Protein AF-A0A914JQF1-F1 (afdb_monomer_lite)

Foldseek 3Di:
DLLVLLLVLLQVVVCVVVVNDPDRLDDPVLVVCVVPPQQVQLVVVLVVADLDDPVVCVVCVVVVVVVVVCPCVDPVVVVVSNVVSNVLSCCLNVVLCVLDVDDSLSSSVSSSVSSSVVSLVVSVVVGNDDDPSNVVSSVSSVVVVVVCLVPCCVRHPVVCCPDPSSVVD

Radius of gyration: 18.9 Å; chains: 1; bounding box: 38×34×55 Å

Secondary structure (DSSP, 8-state):
-HHHHHHHHHHHHHHHHTTT----SS-HHHHHHIIIIITHHHHHHHHH--SS-HHHHHH-HHHHHHHTTT-TT-HHHHHHHHHHHHHHHHHHHHHHHHH-SS-HHHHHHHHHHHHHHHHHHHHHHH-SS--HHHHHHHHHHHHHHHHHHHH-TTTS-HHHHTSHHHHH-

Sequence (169 aa):
MHRGLIISIMQAIFSCVFYFASVSLYQGILMVAYSTAYTMLPVFSLVVDRDVTAENALTYPELYKELGKGRSLSFKTFCIWVLISIYQGSVIMYGALVAFDNDFIHIVSISFSALIVTELIMVAMTVHTWHWAMLVAQGLSLGLYAASLLILDKFFDRQFVLSWTFITK

pLDDT: mean 82.82, std 9.63, range [49.28, 93.94]

Structure (mmCIF, N/CA/C/O backbone):
data_AF-A0A914JQF1-F1
#
_entry.id   AF-A0A914JQF1-F1
#
loop_
_atom_site.group_PDB
_atom_site.id
_atom_site.type_symbol
_atom_site.label_atom_id
_atom_site.label_alt_id
_atom_site.label_comp_id
_atom_site.label_asym_id
_atom_site.label_entity_id
_atom_site.label_seq_id
_atom_site.pdbx_PDB_ins_code
_atom_site.Cartn_x
_atom_site.Cartn_y
_atom_site.Cartn_z
_atom_site.occupancy
_atom_site.B_iso_or_equiv
_atom_site.auth_seq_id
_atom_site.auth_comp_id
_atom_site.auth_asym_id
_atom_site.auth_atom_id
_atom_site.pdbx_PDB_model_num
ATOM 1 N N . MET A 1 1 ? 4.877 5.085 -3.471 1.00 71.00 1 MET A N 1
ATOM 2 C CA . MET A 1 1 ? 4.196 6.325 -3.032 1.00 71.00 1 MET A CA 1
ATOM 3 C C . MET A 1 1 ? 2.825 6.029 -2.434 1.00 71.00 1 MET A C 1
ATOM 5 O O . MET A 1 1 ? 2.616 6.331 -1.270 1.00 71.00 1 MET A O 1
ATOM 9 N N . HIS A 1 2 ? 1.943 5.375 -3.192 1.00 81.44 2 HIS A N 1
ATOM 10 C CA . HIS A 1 2 ? 0.588 4.974 -2.794 1.00 81.44 2 HIS A CA 1
ATOM 11 C C . HIS A 1 2 ? 0.452 4.394 -1.366 1.00 81.44 2 HIS A C 1
ATOM 13 O O . HIS A 1 2 ? -0.298 4.909 -0.550 1.00 81.44 2 HIS A O 1
ATOM 19 N N . ARG A 1 3 ? 1.265 3.398 -1.015 1.00 84.12 3 ARG A N 1
ATOM 20 C CA . ARG A 1 3 ? 1.176 2.654 0.263 1.00 84.12 3 ARG A CA 1
ATOM 21 C C . ARG A 1 3 ? 1.280 3.494 1.530 1.00 84.12 3 ARG A C 1
ATOM 23 O O . ARG A 1 3 ? 0.665 3.160 2.534 1.00 84.12 3 ARG A O 1
ATOM 30 N N . GLY A 1 4 ? 2.105 4.542 1.500 1.00 85.06 4 GLY A N 1
ATOM 31 C CA . GLY A 1 4 ? 2.227 5.471 2.625 1.00 85.06 4 GLY A CA 1
ATOM 32 C C . GLY A 1 4 ? 1.042 6.433 2.688 1.00 85.06 4 GLY A C 1
ATOM 33 O O . GLY A 1 4 ? 0.554 6.736 3.771 1.00 85.06 4 GLY A O 1
ATOM 34 N N . LEU A 1 5 ? 0.538 6.856 1.521 1.00 89.00 5 LEU A N 1
ATOM 35 C CA . LEU A 1 5 ? -0.608 7.758 1.420 1.00 89.00 5 LEU A CA 1
ATOM 36 C C . LEU A 1 5 ? -1.886 7.132 1.979 1.00 89.00 5 LEU A C 1
ATOM 38 O O . LEU A 1 5 ? -2.608 7.825 2.690 1.00 89.00 5 LEU A O 1
ATOM 42 N N . ILE A 1 6 ? -2.149 5.846 1.715 1.00 91.19 6 ILE A N 1
ATOM 43 C CA . ILE A 1 6 ? -3.352 5.171 2.232 1.00 91.19 6 ILE A CA 1
ATOM 44 C C . ILE A 1 6 ? -3.417 5.272 3.760 1.00 91.19 6 ILE A C 1
ATOM 46 O O . ILE A 1 6 ? -4.438 5.697 4.292 1.00 91.19 6 ILE A O 1
ATOM 50 N N . ILE A 1 7 ? -2.322 4.962 4.467 1.00 90.69 7 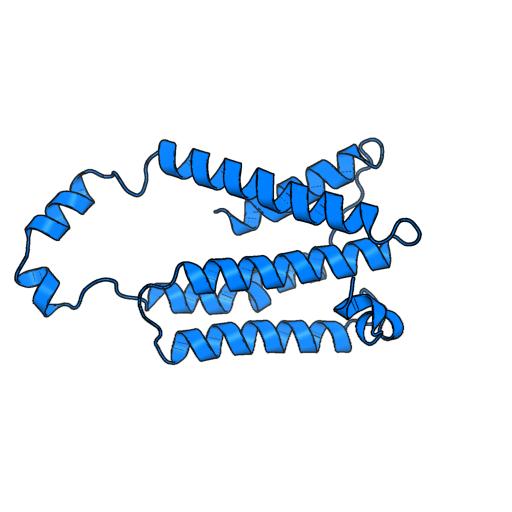ILE A N 1
ATOM 51 C CA . ILE A 1 7 ? -2.274 5.042 5.937 1.00 90.69 7 ILE A CA 1
ATOM 52 C C . ILE A 1 7 ? -2.558 6.464 6.416 1.00 90.69 7 ILE A C 1
ATOM 54 O O . ILE A 1 7 ? -3.335 6.656 7.349 1.00 90.69 7 ILE A O 1
ATOM 58 N N . SER A 1 8 ? -1.962 7.470 5.772 1.00 90.75 8 SER A N 1
ATOM 59 C CA . SER A 1 8 ? -2.201 8.871 6.129 1.00 90.75 8 SER A CA 1
ATOM 60 C C . SER A 1 8 ? -3.659 9.285 5.921 1.00 90.75 8 SER A C 1
ATOM 62 O O . SER A 1 8 ? -4.204 10.013 6.744 1.00 90.75 8 SER A O 1
ATOM 64 N N . ILE A 1 9 ? -4.306 8.807 4.858 1.00 92.75 9 ILE A N 1
ATOM 65 C CA . ILE A 1 9 ? -5.721 9.085 4.584 1.00 92.75 9 ILE A CA 1
ATOM 66 C C . ILE A 1 9 ? -6.620 8.388 5.604 1.00 92.75 9 ILE A C 1
ATOM 68 O O . ILE A 1 9 ? -7.520 9.025 6.145 1.00 92.75 9 ILE A O 1
ATOM 72 N N . MET A 1 10 ? -6.356 7.118 5.918 1.00 91.62 10 MET A N 1
ATOM 73 C CA . MET A 1 10 ? -7.092 6.392 6.958 1.00 91.62 10 MET A CA 1
ATOM 74 C C . MET A 1 10 ? -6.980 7.102 8.309 1.00 91.62 10 MET A C 1
ATOM 76 O O . MET A 1 10 ? -7.988 7.320 8.976 1.00 91.62 10 MET A O 1
ATO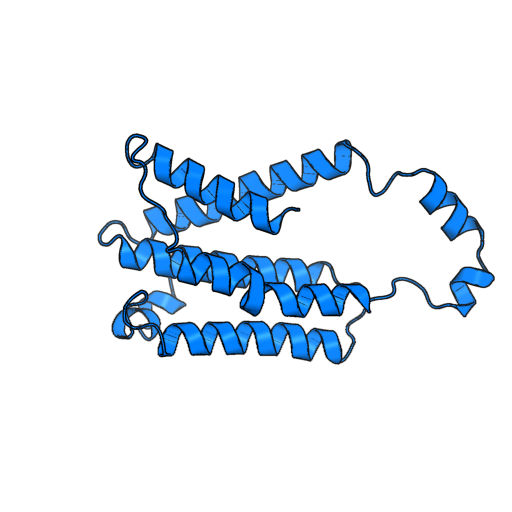M 80 N N . GLN A 1 11 ? -5.770 7.539 8.673 1.00 91.00 11 GLN A N 1
ATOM 81 C CA . GLN A 1 11 ? -5.528 8.320 9.884 1.00 91.00 11 GLN A CA 1
ATOM 82 C C . GLN A 1 11 ? -6.271 9.661 9.863 1.00 91.00 11 GLN A C 1
ATOM 84 O O . GLN A 1 11 ? -6.854 10.042 10.872 1.00 91.00 11 GLN A O 1
ATOM 89 N N . ALA A 1 12 ? -6.270 10.377 8.736 1.00 91.38 12 ALA A N 1
ATOM 90 C CA . ALA A 1 12 ? -6.971 11.652 8.616 1.00 91.38 12 ALA A CA 1
ATOM 91 C C . ALA A 1 12 ? -8.488 11.483 8.795 1.00 91.38 12 ALA A C 1
ATOM 93 O O . ALA A 1 12 ? -9.104 12.237 9.544 1.00 91.38 12 ALA A O 1
ATOM 94 N N . ILE A 1 13 ? -9.081 10.467 8.162 1.00 90.19 13 ILE A N 1
ATOM 95 C CA . ILE A 1 13 ? -10.512 10.160 8.286 1.00 90.19 13 ILE A CA 1
ATOM 96 C C . ILE A 1 13 ? -10.848 9.755 9.719 1.00 90.19 13 ILE A C 1
ATOM 98 O O . ILE A 1 13 ? -11.817 10.259 10.281 1.00 90.19 13 ILE A O 1
ATOM 102 N N . PHE A 1 14 ? -10.026 8.900 10.328 1.00 88.19 14 PHE A N 1
ATOM 103 C CA . PHE A 1 14 ? -10.171 8.529 11.729 1.00 88.19 14 PHE A CA 1
ATOM 104 C C . PHE A 1 14 ? -10.142 9.763 12.640 1.00 88.19 14 PHE A C 1
ATOM 106 O O . PHE A 1 14 ? -11.070 9.978 13.413 1.00 88.19 14 PHE A O 1
ATOM 113 N N . SER A 1 15 ? -9.147 10.640 12.495 1.00 89.06 15 SER A N 1
ATOM 114 C CA . SER A 1 15 ? -9.087 11.881 13.269 1.00 89.06 15 SER A CA 1
ATOM 115 C C . SER A 1 15 ? -10.325 12.761 13.052 1.00 89.06 15 SER A C 1
ATOM 117 O O . SER A 1 15 ? -10.846 13.292 14.025 1.00 89.06 15 SER A O 1
ATOM 119 N N . CYS A 1 16 ? -10.859 12.872 11.832 1.00 88.81 16 CYS A N 1
ATOM 120 C CA . CYS A 1 16 ? -12.097 13.618 11.575 1.00 88.81 16 CYS A CA 1
ATOM 121 C C . CYS A 1 16 ? -13.319 13.030 12.304 1.00 88.81 16 CYS A C 1
ATOM 123 O O . CYS A 1 16 ? -14.128 13.787 12.837 1.00 88.81 16 CYS A O 1
ATOM 125 N N . VAL A 1 17 ? -13.454 11.700 12.347 1.00 86.62 17 VAL A N 1
ATOM 126 C CA . VAL A 1 17 ? -14.571 11.013 13.024 1.00 86.62 17 VAL A CA 1
ATOM 127 C C . VAL A 1 17 ? -14.499 11.193 14.542 1.00 86.62 17 VAL A C 1
ATOM 129 O O . VAL A 1 17 ? -15.520 11.401 15.190 1.00 86.62 17 VAL A O 1
ATOM 132 N N . PHE A 1 18 ? -13.294 11.198 15.110 1.00 84.94 18 PHE A N 1
ATOM 133 C CA . PHE A 1 18 ? -13.064 11.372 16.546 1.00 84.94 18 PHE A CA 1
ATOM 134 C C . PHE A 1 18 ? -12.876 12.844 16.948 1.00 84.94 18 PHE A C 1
ATOM 136 O O . PHE A 1 18 ? -12.046 13.155 17.799 1.00 84.94 18 PHE A O 1
ATOM 143 N N . TYR A 1 19 ? -13.629 13.768 16.341 1.00 85.88 19 TYR A N 1
ATOM 144 C CA . TYR A 1 19 ? -13.607 15.203 16.672 1.00 85.88 19 TYR A CA 1
ATOM 145 C C . TYR A 1 19 ? -12.200 15.834 16.655 1.00 85.88 19 TYR A C 1
ATOM 147 O O . TYR A 1 19 ? -11.867 16.667 17.496 1.00 85.88 19 TYR A O 1
ATOM 155 N N . PHE A 1 20 ? -11.364 15.435 15.693 1.00 87.00 20 PHE A N 1
ATOM 156 C CA . PHE A 1 20 ? -9.963 15.850 15.557 1.00 87.00 20 PHE A CA 1
ATOM 157 C C . PHE A 1 20 ? -9.073 15.489 16.756 1.00 87.00 20 PHE A C 1
ATOM 159 O O . PHE A 1 20 ? -8.042 16.124 16.985 1.00 87.00 20 PHE A O 1
ATOM 166 N N . ALA A 1 21 ? -9.422 14.436 17.500 1.00 84.88 21 ALA A N 1
ATOM 167 C CA . ALA A 1 21 ? -8.548 13.884 18.523 1.00 84.88 21 ALA A CA 1
ATOM 168 C C . ALA A 1 21 ? -7.229 13.377 17.908 1.00 84.88 21 ALA A C 1
ATOM 170 O O . ALA A 1 21 ? -7.202 12.732 16.855 1.00 84.88 21 ALA A O 1
ATOM 171 N N . SER A 1 22 ? -6.119 13.624 18.606 1.00 81.19 22 SER A N 1
ATOM 172 C CA . SER A 1 22 ? -4.760 13.233 18.202 1.00 81.19 22 SER A CA 1
ATOM 173 C C . SER A 1 22 ? -4.436 11.758 18.484 1.00 81.19 22 SER A C 1
ATOM 175 O O . SER A 1 22 ? -3.286 11.398 18.743 1.00 81.19 22 SER A O 1
ATOM 177 N N . VAL A 1 23 ? -5.447 10.888 18.441 1.00 84.50 23 VAL A N 1
ATOM 178 C CA . VAL A 1 23 ? -5.279 9.448 18.658 1.00 84.50 23 VAL A CA 1
ATOM 179 C C . VAL A 1 23 ? -4.759 8.805 17.375 1.00 84.50 23 VAL A C 1
ATOM 181 O O . VAL A 1 23 ? -5.295 9.022 16.287 1.00 84.50 23 VAL A O 1
ATOM 184 N N . SER A 1 24 ? -3.701 8.006 17.496 1.00 85.50 24 SER A N 1
ATOM 185 C CA . SER A 1 24 ? -3.188 7.208 16.385 1.00 85.50 24 SER A CA 1
ATOM 186 C C . SER A 1 24 ? -4.080 5.989 16.155 1.00 85.50 24 SER A C 1
ATOM 188 O O . SER A 1 24 ? -4.389 5.251 17.089 1.00 85.50 24 SER A O 1
ATOM 190 N N . LEU A 1 25 ? -4.484 5.777 14.902 1.00 84.81 25 LEU A N 1
ATOM 191 C CA . LEU A 1 25 ? -5.239 4.600 14.480 1.00 84.81 25 LEU A CA 1
ATOM 192 C C . LEU A 1 25 ? -4.382 3.342 14.658 1.00 84.81 25 LEU A C 1
ATOM 194 O O . LEU A 1 25 ? -4.808 2.368 15.267 1.00 84.81 25 LEU A O 1
ATOM 198 N N . TYR A 1 26 ? -3.141 3.384 14.167 1.00 85.62 26 TYR A N 1
ATOM 199 C CA . TYR A 1 26 ? -2.194 2.281 14.285 1.00 85.62 26 TYR A CA 1
ATOM 200 C C . TYR A 1 26 ? -1.100 2.604 15.294 1.00 85.62 26 TYR A C 1
ATOM 202 O O . TYR A 1 26 ? -0.491 3.672 15.268 1.00 85.62 26 TYR A O 1
ATOM 210 N N . GLN A 1 27 ? -0.809 1.637 16.160 1.00 85.06 27 GLN A N 1
ATOM 211 C CA . GLN A 1 27 ? 0.283 1.731 17.122 1.00 85.06 27 GLN A CA 1
ATOM 212 C C . GLN A 1 27 ? 1.641 1.729 16.409 1.00 85.06 27 GLN A C 1
ATOM 214 O O . GLN A 1 27 ? 1.807 1.111 15.355 1.00 85.06 27 GLN A O 1
ATOM 219 N N . GLY A 1 28 ? 2.642 2.385 17.005 1.00 83.12 28 GLY A N 1
ATOM 220 C CA . GLY A 1 28 ? 3.962 2.565 16.386 1.00 83.12 28 GLY A CA 1
ATOM 221 C C . GLY A 1 28 ? 4.616 1.255 15.937 1.00 83.12 28 GLY A C 1
ATOM 222 O O . GLY A 1 28 ? 5.197 1.194 14.858 1.00 83.12 28 GLY A O 1
ATOM 223 N N . ILE A 1 29 ? 4.450 0.178 16.709 1.00 84.56 29 ILE A N 1
ATOM 224 C CA . ILE A 1 29 ? 5.015 -1.129 16.359 1.00 84.56 29 ILE A CA 1
ATOM 225 C C . ILE A 1 29 ? 4.330 -1.772 15.142 1.00 84.56 29 ILE A C 1
ATOM 227 O O . ILE A 1 29 ? 5.016 -2.369 14.316 1.00 84.56 29 ILE A O 1
ATOM 231 N N . LEU A 1 30 ? 3.014 -1.578 14.972 1.00 84.62 30 LEU A N 1
ATOM 232 C CA . LEU A 1 30 ? 2.273 -2.027 13.787 1.00 84.62 30 LEU A CA 1
ATOM 233 C C . LEU A 1 30 ? 2.702 -1.236 12.546 1.00 84.62 30 LEU A C 1
ATOM 235 O O . LEU A 1 30 ? 2.902 -1.825 11.488 1.00 84.62 30 LEU A O 1
ATOM 239 N N . MET A 1 31 ? 2.903 0.081 12.674 1.00 86.38 31 MET A N 1
ATOM 240 C CA . MET A 1 31 ? 3.388 0.914 11.564 1.00 86.38 31 MET A CA 1
ATOM 241 C C . MET A 1 31 ? 4.804 0.530 11.124 1.00 86.38 31 MET A C 1
ATOM 243 O O . MET A 1 31 ? 5.084 0.466 9.925 1.00 86.38 31 MET A O 1
ATOM 247 N N . VAL A 1 32 ? 5.692 0.238 12.080 1.00 87.00 32 VAL A N 1
ATOM 248 C CA . VAL A 1 32 ? 7.040 -0.252 11.770 1.00 87.00 32 VAL A CA 1
ATOM 249 C C . VAL A 1 32 ? 6.951 -1.597 11.053 1.00 87.00 32 VAL A C 1
ATOM 251 O O . VAL A 1 32 ? 7.507 -1.725 9.967 1.00 87.00 32 VAL A O 1
ATOM 254 N N . ALA A 1 33 ? 6.205 -2.562 11.597 1.00 86.38 33 ALA A N 1
ATOM 255 C CA . ALA A 1 33 ? 6.064 -3.891 11.005 1.00 86.38 33 ALA A CA 1
ATOM 256 C C . ALA A 1 33 ? 5.420 -3.863 9.603 1.00 86.38 33 ALA A C 1
ATOM 258 O O . ALA A 1 33 ? 5.858 -4.586 8.707 1.00 86.38 33 ALA A O 1
ATOM 259 N N . TYR A 1 34 ? 4.444 -2.977 9.379 1.00 87.00 34 TYR A N 1
ATOM 260 C CA . TYR A 1 34 ? 3.849 -2.725 8.064 1.00 87.00 34 TYR A CA 1
ATOM 261 C C . TYR A 1 34 ? 4.902 -2.334 7.024 1.00 87.00 34 TYR A C 1
ATOM 263 O O . TYR A 1 34 ? 4.972 -2.929 5.944 1.00 87.00 34 TYR A O 1
ATOM 271 N N . SER A 1 35 ? 5.724 -1.337 7.356 1.00 84.75 35 SER A N 1
ATOM 272 C CA . SER A 1 35 ? 6.705 -0.759 6.438 1.00 84.75 35 SER A CA 1
ATOM 273 C C . SER A 1 35 ? 7.890 -1.690 6.191 1.00 84.75 35 SER A C 1
ATOM 275 O O . SER A 1 35 ? 8.368 -1.780 5.065 1.00 84.75 35 SER A O 1
ATOM 277 N N . THR A 1 36 ? 8.364 -2.393 7.222 1.00 84.69 36 THR A N 1
ATOM 278 C CA . THR A 1 36 ? 9.618 -3.157 7.152 1.00 84.69 36 THR A CA 1
ATOM 279 C C . THR A 1 36 ? 9.423 -4.631 6.828 1.00 84.69 36 THR A C 1
ATOM 281 O O . THR A 1 36 ? 10.234 -5.194 6.100 1.00 84.69 36 THR A O 1
ATOM 284 N N . ALA A 1 37 ? 8.371 -5.266 7.346 1.00 82.31 37 ALA A N 1
ATOM 285 C CA . ALA A 1 37 ? 8.194 -6.711 7.241 1.00 82.31 37 ALA A CA 1
ATOM 286 C C . ALA A 1 37 ? 7.111 -7.081 6.224 1.00 82.31 37 ALA A C 1
ATOM 288 O O . ALA A 1 37 ? 7.375 -7.833 5.288 1.00 82.31 37 ALA A O 1
ATOM 289 N N . TYR A 1 38 ? 5.898 -6.540 6.370 1.00 84.44 38 TYR A N 1
ATOM 290 C CA . TYR A 1 38 ? 4.746 -7.052 5.619 1.00 84.44 38 TYR A CA 1
ATOM 291 C C . TYR A 1 38 ? 4.711 -6.572 4.171 1.00 84.44 38 TYR A C 1
ATOM 293 O O . TYR A 1 38 ? 4.427 -7.359 3.273 1.00 84.44 38 TYR A O 1
ATOM 301 N N . THR A 1 39 ? 5.033 -5.305 3.908 1.00 85.81 39 THR A N 1
ATOM 302 C CA . THR A 1 39 ? 4.897 -4.737 2.553 1.00 85.81 39 THR A CA 1
ATOM 303 C C . THR A 1 39 ? 6.214 -4.582 1.801 1.00 85.81 39 THR A C 1
ATOM 305 O O . THR A 1 39 ? 6.182 -4.276 0.608 1.00 85.81 39 THR A O 1
ATOM 308 N N . MET A 1 40 ? 7.359 -4.814 2.455 1.00 86.56 40 MET A N 1
ATOM 309 C CA . MET A 1 40 ? 8.692 -4.573 1.889 1.00 86.56 40 MET A CA 1
ATOM 310 C C . MET A 1 40 ? 9.187 -5.708 0.981 1.00 86.56 40 MET A C 1
ATOM 312 O O . MET A 1 40 ? 9.759 -5.449 -0.079 1.00 86.56 40 MET A O 1
ATOM 316 N N . LEU A 1 41 ? 8.933 -6.964 1.353 1.00 86.06 41 LEU A N 1
ATOM 317 C CA . LEU A 1 41 ? 9.396 -8.133 0.593 1.00 86.06 41 LEU A CA 1
ATOM 318 C C . LEU A 1 41 ? 8.872 -8.152 -0.852 1.00 86.06 41 LEU A C 1
ATOM 320 O O . LEU A 1 41 ? 9.681 -8.319 -1.768 1.00 86.06 41 LEU A O 1
ATOM 324 N N . PRO A 1 42 ? 7.574 -7.896 -1.114 1.00 83.00 42 PRO A N 1
ATOM 325 C CA . PRO A 1 42 ? 7.059 -7.887 -2.476 1.00 83.00 42 PRO A CA 1
ATOM 326 C C . PRO A 1 42 ? 7.641 -6.730 -3.299 1.00 83.00 42 PRO A C 1
ATOM 328 O O . PRO A 1 42 ? 7.773 -6.853 -4.508 1.00 83.00 42 PRO A O 1
ATOM 331 N N . VAL A 1 43 ? 8.062 -5.621 -2.670 1.00 85.19 43 VAL A N 1
ATOM 332 C CA . VAL A 1 43 ? 8.695 -4.481 -3.380 1.00 85.19 43 VAL A CA 1
ATOM 333 C C . VAL A 1 43 ? 10.051 -4.844 -3.902 1.00 85.19 43 VAL A C 1
ATOM 335 O O . VAL A 1 43 ? 10.378 -4.506 -5.031 1.00 85.19 43 VAL A O 1
ATOM 338 N N . PHE A 1 44 ? 10.849 -5.503 -3.067 1.00 84.56 44 PHE A N 1
ATOM 339 C CA . PHE A 1 44 ? 12.157 -5.951 -3.498 1.00 84.56 44 PHE A CA 1
ATOM 340 C C . PHE A 1 44 ? 12.024 -6.971 -4.622 1.00 84.56 44 PHE A C 1
ATOM 342 O O . PHE A 1 44 ? 12.811 -6.934 -5.562 1.00 84.56 44 PHE A O 1
ATOM 349 N N . SER A 1 45 ? 10.979 -7.800 -4.591 1.00 86.38 45 SER A N 1
ATOM 350 C CA . SER A 1 45 ? 10.681 -8.689 -5.710 1.00 86.38 45 SER A CA 1
ATOM 351 C C . SER A 1 45 ? 10.263 -7.941 -6.982 1.00 86.38 45 SER A C 1
ATOM 353 O O . SER A 1 45 ? 10.664 -8.353 -8.065 1.00 86.38 45 SER A O 1
ATOM 355 N N . LEU A 1 46 ? 9.537 -6.818 -6.881 1.00 85.44 46 LEU A N 1
ATOM 356 C CA . LEU A 1 46 ? 9.201 -5.977 -8.043 1.00 85.44 46 LEU A CA 1
ATOM 357 C C . LEU A 1 46 ? 10.442 -5.389 -8.735 1.00 85.44 46 LEU A C 1
ATOM 359 O O . LEU A 1 46 ? 10.403 -5.158 -9.935 1.00 85.44 46 LEU A O 1
ATOM 363 N N . VAL A 1 47 ? 11.555 -5.175 -8.0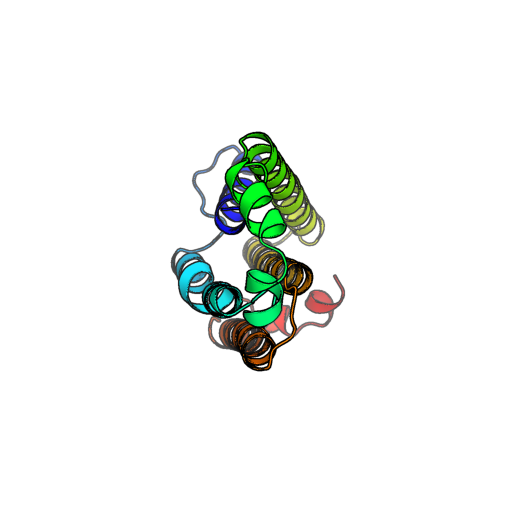23 1.00 84.56 47 VAL A N 1
ATOM 364 C CA . VAL A 1 47 ? 12.818 -4.706 -8.639 1.00 84.56 47 VAL A CA 1
ATOM 365 C C . VAL A 1 47 ? 13.408 -5.749 -9.596 1.00 84.56 47 VAL A C 1
ATOM 367 O O . VAL A 1 47 ? 14.146 -5.405 -10.517 1.00 84.56 47 VAL A O 1
ATOM 370 N N . VAL A 1 48 ? 13.097 -7.027 -9.374 1.00 84.44 48 VAL A N 1
ATOM 371 C CA . VAL A 1 48 ? 13.556 -8.143 -10.210 1.00 84.44 48 VAL A CA 1
ATOM 372 C C . VAL A 1 48 ? 12.603 -8.394 -11.387 1.00 84.44 48 VAL A C 1
ATOM 374 O O . VAL A 1 48 ? 12.981 -9.099 -12.324 1.00 84.44 48 VAL A O 1
ATOM 377 N N . ASP A 1 49 ? 11.403 -7.802 -11.375 1.00 84.19 49 ASP A N 1
ATOM 378 C CA . ASP A 1 49 ? 10.441 -7.922 -12.471 1.00 84.19 49 ASP A CA 1
ATOM 379 C C . ASP A 1 49 ? 10.957 -7.207 -13.729 1.00 84.19 49 ASP A C 1
ATOM 381 O O . ASP A 1 49 ? 11.603 -6.156 -13.667 1.00 84.19 49 ASP A O 1
ATOM 385 N N . ARG A 1 50 ? 10.719 -7.821 -14.889 1.00 82.19 50 ARG A N 1
ATOM 386 C CA . ARG A 1 50 ? 11.179 -7.320 -16.188 1.00 82.19 50 ARG A CA 1
ATOM 387 C C . ARG A 1 50 ? 10.053 -7.433 -17.199 1.00 82.19 50 ARG A C 1
ATOM 389 O O . ARG A 1 50 ? 9.672 -8.538 -17.571 1.00 82.19 50 ARG A O 1
ATOM 396 N N . ASP A 1 51 ? 9.616 -6.289 -17.711 1.00 83.25 51 ASP A N 1
ATOM 397 C CA . ASP A 1 51 ? 8.539 -6.224 -18.704 1.00 83.25 51 ASP A CA 1
ATOM 398 C C . ASP A 1 51 ? 8.958 -6.813 -20.064 1.00 83.25 51 ASP A C 1
ATOM 400 O O . ASP A 1 51 ? 8.140 -7.383 -20.783 1.00 83.25 51 ASP A O 1
ATOM 404 N N . VAL A 1 52 ? 10.242 -6.681 -20.432 1.00 82.50 52 VAL A N 1
ATOM 405 C CA . VAL A 1 52 ? 10.792 -7.108 -21.731 1.00 82.50 52 VAL A CA 1
ATOM 406 C C . VAL A 1 52 ? 12.136 -7.818 -21.535 1.00 82.50 52 VAL A C 1
ATOM 408 O O . VAL A 1 52 ? 12.957 -7.421 -20.705 1.00 82.50 52 VAL A O 1
ATOM 411 N N . THR A 1 53 ? 12.387 -8.875 -22.313 1.00 84.75 53 THR A N 1
ATOM 412 C CA . THR A 1 53 ? 13.679 -9.578 -22.331 1.00 84.75 53 THR A CA 1
ATOM 413 C C . THR A 1 53 ? 14.784 -8.713 -22.944 1.00 84.75 53 THR A C 1
ATOM 415 O O . THR A 1 53 ? 14.537 -7.872 -23.808 1.00 84.75 53 THR A O 1
ATOM 418 N N . ALA A 1 54 ? 16.034 -8.938 -22.524 1.00 84.50 54 ALA A N 1
ATOM 419 C CA . ALA A 1 54 ? 17.179 -8.150 -22.993 1.00 84.50 54 ALA A CA 1
ATOM 420 C C . ALA A 1 54 ? 17.355 -8.194 -24.523 1.00 84.50 54 ALA A C 1
ATOM 422 O O . ALA A 1 54 ? 17.701 -7.186 -25.130 1.00 84.50 54 ALA A O 1
ATOM 423 N N . GLU A 1 55 ? 17.074 -9.341 -25.143 1.00 87.69 55 GLU A N 1
ATOM 424 C CA . GLU A 1 55 ? 17.163 -9.522 -26.594 1.00 87.69 55 GLU A CA 1
ATOM 425 C C . GLU A 1 55 ? 16.131 -8.652 -27.329 1.00 87.69 55 GLU A C 1
ATOM 427 O O . GLU A 1 55 ? 16.505 -7.836 -28.169 1.00 87.69 55 GLU A O 1
ATOM 432 N N . ASN A 1 56 ? 14.862 -8.702 -26.909 1.00 85.38 56 ASN A N 1
ATOM 433 C CA . ASN A 1 56 ? 13.789 -7.887 -27.488 1.00 85.38 56 ASN A CA 1
ATOM 434 C C . ASN A 1 56 ? 14.023 -6.380 -27.291 1.00 85.38 56 ASN A C 1
ATOM 436 O O . ASN A 1 56 ? 13.712 -5.586 -28.179 1.00 85.38 56 ASN A O 1
ATOM 440 N N . ALA A 1 57 ? 14.600 -5.976 -26.155 1.00 85.88 57 ALA A N 1
ATOM 441 C CA . ALA A 1 57 ? 14.939 -4.578 -25.897 1.00 85.88 57 ALA A CA 1
ATOM 442 C C . ALA A 1 57 ? 16.007 -4.035 -26.868 1.00 85.88 57 ALA A C 1
ATOM 444 O O . ALA A 1 57 ? 15.972 -2.856 -27.216 1.00 85.88 57 ALA A O 1
ATOM 445 N N . LEU A 1 58 ? 16.935 -4.885 -27.328 1.00 87.81 58 LEU A N 1
ATOM 446 C CA . LEU A 1 58 ? 17.948 -4.524 -28.327 1.00 87.81 58 LEU A CA 1
ATOM 447 C C . LEU A 1 58 ? 17.392 -4.556 -29.755 1.00 87.81 58 LEU A C 1
ATOM 449 O O . LEU A 1 58 ? 17.785 -3.731 -30.579 1.00 87.81 58 LEU A O 1
ATOM 453 N N . THR A 1 59 ? 16.468 -5.475 -30.049 1.00 91.31 59 THR A N 1
ATOM 454 C CA . THR A 1 59 ? 15.815 -5.574 -31.363 1.00 91.31 59 THR A CA 1
ATOM 455 C C . THR A 1 59 ? 14.905 -4.375 -31.652 1.00 91.31 59 THR A C 1
ATOM 457 O O . THR A 1 59 ? 14.855 -3.916 -32.792 1.00 91.31 59 THR A O 1
ATOM 460 N N . TYR A 1 60 ? 14.226 -3.832 -30.633 1.00 87.81 60 TYR A N 1
ATOM 461 C CA . TYR A 1 60 ? 13.244 -2.750 -30.783 1.00 87.81 60 TYR A CA 1
ATOM 462 C C . TYR A 1 60 ? 13.653 -1.472 -30.021 1.00 87.81 60 TYR A C 1
ATOM 464 O O . TYR A 1 60 ? 13.105 -1.168 -28.957 1.00 87.81 60 TYR A O 1
ATOM 472 N N . PRO A 1 61 ? 14.569 -0.645 -30.573 1.00 84.38 61 PRO A N 1
ATOM 473 C CA . PRO A 1 61 ? 15.048 0.580 -29.915 1.00 84.38 61 PRO A CA 1
ATOM 474 C C . PRO A 1 61 ? 13.971 1.671 -29.765 1.00 84.38 61 PRO A C 1
ATOM 476 O O . PRO A 1 61 ? 14.165 2.668 -29.067 1.00 84.38 61 PRO A O 1
ATOM 479 N N . GLU A 1 62 ? 12.823 1.514 -30.421 1.00 85.81 62 GLU A N 1
ATOM 480 C CA . GLU A 1 62 ? 11.662 2.392 -30.275 1.00 85.81 62 GLU A CA 1
ATOM 481 C C . GLU A 1 62 ? 11.040 2.346 -28.874 1.00 85.81 62 GLU A C 1
ATOM 483 O O . GLU A 1 62 ? 10.655 3.402 -28.368 1.00 85.81 62 GLU A O 1
ATOM 488 N N . LEU A 1 63 ? 11.063 1.186 -28.202 1.00 83.50 63 LEU A N 1
ATOM 489 C CA . LEU A 1 63 ? 10.618 1.026 -26.810 1.00 83.50 63 LEU A CA 1
ATOM 490 C C . LEU A 1 63 ? 11.363 2.000 -25.882 1.00 83.50 63 LEU A C 1
ATOM 492 O O . LEU A 1 63 ? 10.767 2.663 -25.033 1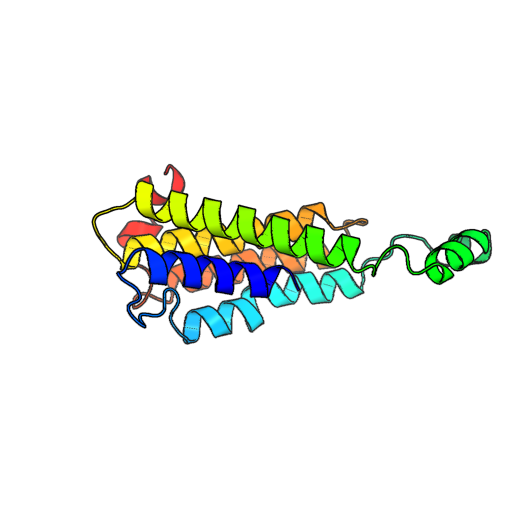.00 83.50 63 LEU A O 1
ATOM 496 N N . TYR A 1 64 ? 12.670 2.167 -26.103 1.00 82.00 64 TYR A N 1
ATOM 497 C CA . TYR A 1 64 ? 13.494 3.099 -25.332 1.00 82.00 64 TYR A CA 1
ATOM 498 C C . TYR A 1 64 ? 13.154 4.571 -25.619 1.00 82.00 64 TYR A C 1
ATOM 500 O O . TYR A 1 64 ? 13.131 5.406 -24.711 1.00 82.00 64 TYR A O 1
ATOM 508 N N . LYS A 1 65 ? 12.832 4.916 -26.874 1.00 82.25 65 LYS A N 1
ATOM 509 C CA . LYS A 1 65 ? 12.407 6.282 -27.231 1.00 82.25 65 LYS A CA 1
ATOM 510 C C . LYS A 1 65 ? 11.096 6.675 -26.551 1.00 82.25 65 LYS A C 1
ATOM 512 O O . LYS A 1 65 ? 10.876 7.860 -26.307 1.00 82.25 65 LYS A O 1
ATOM 517 N N . GLU A 1 66 ? 10.226 5.717 -26.244 1.00 80.38 66 GLU A N 1
ATOM 518 C CA . GLU A 1 66 ? 8.990 5.985 -25.505 1.00 80.38 66 GLU A CA 1
ATOM 519 C C . GLU A 1 66 ? 9.243 6.319 -24.032 1.00 80.38 66 GLU A C 1
ATOM 521 O O . GLU A 1 66 ? 8.636 7.260 -23.514 1.00 80.38 66 GLU A O 1
ATOM 526 N N . LEU A 1 67 ? 10.194 5.632 -23.390 1.00 78.69 67 LEU A N 1
ATOM 527 C CA . LEU A 1 67 ? 10.646 5.938 -22.026 1.00 78.69 67 LEU A CA 1
ATOM 528 C C . LEU A 1 67 ? 11.191 7.372 -21.915 1.00 78.69 67 LEU A C 1
ATOM 530 O O . LEU A 1 67 ? 10.852 8.091 -20.973 1.00 78.69 67 LEU A O 1
ATOM 534 N N . GLY A 1 68 ? 11.942 7.831 -22.922 1.00 75.38 68 GLY A N 1
ATOM 535 C CA . GLY A 1 68 ? 12.477 9.198 -22.986 1.00 75.38 68 GLY A CA 1
ATOM 536 C C . GLY A 1 68 ? 11.416 10.309 -23.027 1.00 75.38 68 GLY A C 1
ATOM 537 O O . GLY A 1 68 ? 11.717 11.454 -22.703 1.00 75.38 68 GLY A O 1
ATOM 538 N N . LYS A 1 69 ? 10.156 9.992 -23.364 1.00 78.25 69 LYS A N 1
ATOM 539 C CA . LYS A 1 69 ? 9.043 10.962 -23.370 1.00 78.25 69 LYS A CA 1
ATOM 540 C C . LYS A 1 69 ? 8.488 11.250 -21.967 1.00 78.25 69 LYS A C 1
ATOM 542 O O . LYS A 1 69 ? 7.588 12.076 -21.842 1.00 78.25 69 LYS A O 1
ATOM 547 N N . GLY A 1 70 ? 8.953 10.551 -20.925 1.00 71.81 70 GLY A N 1
ATOM 548 C CA . GLY A 1 70 ? 8.583 10.821 -19.528 1.00 71.81 70 GLY A CA 1
ATOM 549 C C . GLY A 1 70 ? 7.097 10.619 -19.202 1.00 71.81 70 GLY A C 1
ATOM 550 O O . GLY A 1 70 ? 6.599 11.139 -18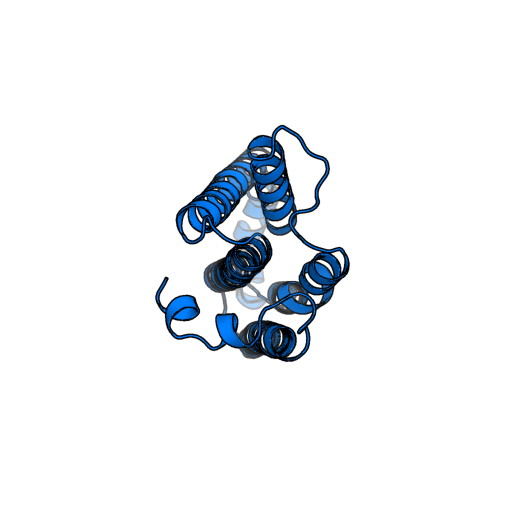.207 1.00 71.81 70 GLY A O 1
ATOM 551 N N . ARG A 1 71 ? 6.357 9.873 -20.035 1.00 70.50 71 ARG A N 1
ATOM 552 C CA . ARG A 1 71 ? 4.896 9.723 -19.903 1.00 70.50 71 ARG A CA 1
ATOM 553 C C . ARG A 1 71 ? 4.476 8.894 -18.687 1.00 70.50 71 ARG A C 1
ATOM 555 O O . ARG A 1 71 ? 3.381 9.107 -18.179 1.00 70.50 71 ARG A O 1
ATOM 562 N N . SER A 1 72 ? 5.333 7.982 -18.222 1.00 67.88 72 SER A N 1
ATOM 563 C CA . SER A 1 72 ? 5.036 7.098 -17.085 1.00 67.88 72 SER A CA 1
ATOM 564 C C . SER A 1 72 ? 5.068 7.850 -15.742 1.00 67.88 72 SER A C 1
ATOM 566 O O . SER A 1 72 ? 4.136 7.756 -14.944 1.00 67.88 72 SER A O 1
ATOM 568 N N . LEU A 1 73 ? 6.073 8.711 -15.538 1.00 77.00 73 LEU A N 1
ATOM 569 C CA . LEU A 1 73 ? 6.291 9.506 -14.319 1.00 77.00 73 LEU A CA 1
ATOM 570 C C . LEU A 1 73 ? 5.836 10.964 -14.501 1.00 77.00 73 LEU A C 1
ATOM 572 O O . LEU A 1 73 ? 6.594 11.914 -14.328 1.00 77.00 73 LEU A O 1
ATOM 576 N N . SER A 1 74 ? 4.570 11.139 -14.875 1.00 85.38 74 SER A N 1
ATOM 577 C CA . SER A 1 74 ? 3.951 12.460 -15.020 1.00 85.38 74 SER A CA 1
ATOM 578 C C . SER A 1 74 ? 3.182 12.872 -13.760 1.00 85.38 74 SER A C 1
ATOM 580 O O . SER A 1 74 ? 2.690 12.029 -13.007 1.00 85.38 74 SER A O 1
ATOM 582 N N . PHE A 1 75 ? 2.974 14.182 -13.582 1.00 85.38 75 PHE A N 1
ATOM 583 C CA . PHE A 1 75 ? 2.073 14.727 -12.561 1.00 85.38 75 PHE A CA 1
ATOM 584 C C . PHE A 1 75 ? 0.650 14.151 -12.671 1.00 85.38 75 PHE A C 1
ATOM 586 O O . PHE A 1 75 ? -0.010 13.927 -11.661 1.00 85.38 75 PHE A O 1
ATOM 593 N N . LYS A 1 76 ? 0.199 13.815 -13.890 1.00 86.06 76 LYS A N 1
ATOM 594 C CA . LYS A 1 76 ? -1.087 13.129 -14.097 1.00 86.06 76 LYS A CA 1
ATOM 595 C C . LYS A 1 76 ? -1.130 11.778 -13.382 1.00 86.06 76 LYS A C 1
ATOM 597 O O . LYS A 1 76 ? -2.065 11.518 -12.631 1.00 86.06 76 LYS A O 1
ATOM 602 N N . THR A 1 77 ? -0.107 10.949 -13.581 1.00 87.12 77 THR A N 1
ATOM 603 C CA . THR A 1 77 ? 0.010 9.634 -12.938 1.00 87.12 77 THR A CA 1
ATOM 604 C C . THR A 1 77 ? 0.088 9.785 -11.421 1.00 87.12 77 THR A C 1
ATOM 606 O O . THR A 1 77 ? -0.606 9.076 -10.701 1.00 87.12 77 THR A O 1
ATOM 609 N N . PHE A 1 78 ? 0.855 10.763 -10.927 1.00 87.56 78 PHE A N 1
ATOM 610 C CA . PHE A 1 78 ? 0.913 11.098 -9.501 1.00 87.56 78 PHE A CA 1
ATOM 611 C C . PHE A 1 78 ? -0.478 11.409 -8.922 1.00 87.56 78 PHE A C 1
ATOM 613 O O . PHE A 1 78 ? -0.871 10.795 -7.932 1.00 87.56 78 PHE A O 1
ATOM 620 N N . CYS A 1 79 ? -1.247 12.304 -9.552 1.00 91.06 79 CYS A N 1
ATOM 621 C CA . CYS A 1 79 ? -2.596 12.649 -9.096 1.00 91.06 79 CYS A CA 1
ATOM 622 C C . CYS A 1 79 ? -3.548 11.449 -9.123 1.00 91.06 79 CYS A C 1
ATOM 624 O O . CYS A 1 79 ? -4.335 11.287 -8.194 1.00 91.06 79 CYS A O 1
ATOM 626 N N . ILE A 1 80 ? -3.457 10.587 -10.141 1.00 90.88 80 ILE A N 1
ATOM 627 C CA . ILE A 1 80 ? -4.241 9.346 -10.203 1.00 90.88 80 ILE A CA 1
ATOM 628 C C . ILE A 1 80 ? -3.920 8.457 -8.995 1.00 90.88 80 ILE A C 1
ATOM 630 O O . ILE A 1 80 ? -4.835 8.025 -8.303 1.00 90.88 80 ILE A O 1
ATOM 634 N N . TRP A 1 81 ? -2.641 8.243 -8.674 1.00 90.62 81 TRP A N 1
ATOM 635 C CA . TRP A 1 81 ? -2.248 7.450 -7.503 1.00 90.62 81 TRP A CA 1
ATOM 636 C C . TRP A 1 81 ? -2.707 8.063 -6.177 1.00 90.62 81 TRP A C 1
ATOM 638 O O . TRP A 1 81 ? -3.093 7.326 -5.269 1.00 90.62 81 TRP A O 1
ATOM 648 N N . VAL A 1 82 ? -2.698 9.393 -6.055 1.00 91.75 82 VAL A N 1
ATOM 649 C CA . VAL A 1 82 ? -3.260 10.086 -4.885 1.00 91.75 82 VAL A CA 1
ATOM 650 C C . VAL A 1 82 ? -4.762 9.820 -4.776 1.00 91.75 82 VAL A C 1
ATOM 652 O O . VAL A 1 82 ? -5.227 9.437 -3.708 1.00 91.75 82 VAL A O 1
ATOM 655 N N . LEU A 1 83 ? -5.515 9.947 -5.871 1.00 93.25 83 LEU A N 1
ATOM 656 C CA . LEU A 1 83 ? -6.957 9.685 -5.885 1.00 93.25 83 LEU A CA 1
ATOM 657 C C . LEU A 1 83 ? -7.291 8.225 -5.553 1.00 93.25 83 LEU A C 1
ATOM 659 O O . LEU A 1 83 ? -8.198 7.983 -4.761 1.00 93.25 83 LEU A O 1
ATOM 663 N N . ILE A 1 84 ? -6.534 7.262 -6.091 1.00 91.75 84 ILE A N 1
ATOM 664 C CA . ILE A 1 84 ? -6.689 5.839 -5.745 1.00 91.75 84 ILE A CA 1
ATOM 665 C C . ILE A 1 84 ? -6.434 5.631 -4.247 1.00 91.75 84 ILE A C 1
ATOM 667 O O . ILE A 1 84 ? -7.222 4.954 -3.591 1.00 91.75 84 ILE A O 1
ATOM 671 N N . SER A 1 85 ? -5.402 6.274 -3.688 1.00 92.50 85 SER A N 1
ATOM 672 C CA . SER A 1 85 ? -5.108 6.194 -2.250 1.00 92.50 85 SER A CA 1
ATOM 673 C C . SER A 1 85 ? -6.262 6.759 -1.413 1.00 92.50 85 SER A C 1
ATOM 675 O O . SER A 1 85 ? -6.632 6.162 -0.404 1.00 92.50 85 SER A O 1
ATOM 677 N N . ILE A 1 86 ? -6.845 7.895 -1.833 1.00 93.94 86 ILE A N 1
ATOM 678 C CA . ILE A 1 86 ? -7.997 8.526 -1.161 1.00 93.94 86 ILE A CA 1
ATOM 679 C C . ILE A 1 86 ? -9.185 7.578 -1.165 1.00 93.94 86 ILE A C 1
ATOM 681 O O . ILE A 1 86 ? -9.789 7.348 -0.119 1.00 93.94 86 ILE A O 1
ATOM 685 N N . TYR A 1 87 ? -9.490 6.998 -2.322 1.00 93.81 87 TYR A N 1
ATOM 686 C CA . TYR A 1 87 ? -10.584 6.053 -2.467 1.00 93.81 87 TYR A CA 1
ATOM 687 C C . TYR A 1 87 ? -10.384 4.818 -1.582 1.00 93.81 87 TYR A C 1
ATOM 689 O O . TYR A 1 87 ? -11.237 4.521 -0.750 1.00 93.81 87 TYR A O 1
ATOM 697 N N . GLN A 1 88 ? -9.240 4.139 -1.696 1.00 92.31 88 GLN A N 1
ATOM 698 C CA . GLN A 1 88 ? -8.968 2.922 -0.928 1.00 92.31 88 GLN A CA 1
ATOM 699 C C . GLN A 1 88 ? -8.951 3.181 0.581 1.00 92.31 88 GLN A C 1
ATOM 701 O O . GLN A 1 88 ? -9.619 2.470 1.327 1.00 92.31 88 GLN A O 1
ATOM 706 N N . GLY A 1 89 ? -8.259 4.232 1.034 1.00 92.25 89 GLY A N 1
ATOM 707 C CA . GLY A 1 89 ? -8.210 4.591 2.452 1.00 92.25 89 GLY A CA 1
ATOM 708 C C . GLY A 1 89 ? -9.588 4.935 3.018 1.00 92.25 89 GLY A C 1
ATOM 709 O O . GLY A 1 89 ? -9.922 4.508 4.121 1.00 92.25 89 GLY A O 1
ATOM 710 N N . SER A 1 90 ? -10.418 5.641 2.244 1.00 92.19 90 SER A N 1
ATOM 711 C CA . SER A 1 90 ? -11.788 5.978 2.651 1.00 92.19 90 SER A CA 1
ATOM 712 C C . SER A 1 90 ? -12.685 4.752 2.745 1.00 92.19 90 SER A C 1
ATOM 714 O O . SER A 1 90 ? -13.398 4.603 3.732 1.00 92.19 90 SER A O 1
ATOM 716 N N . VAL A 1 91 ? -12.633 3.861 1.751 1.00 92.94 91 VAL A N 1
ATOM 717 C CA . VAL A 1 91 ? -13.453 2.642 1.723 1.00 92.94 91 VAL A CA 1
ATOM 718 C C . VAL A 1 91 ? -13.087 1.711 2.876 1.00 92.94 91 VAL A C 1
ATOM 720 O O . VAL A 1 91 ? -13.985 1.240 3.570 1.00 92.94 91 VAL A O 1
ATOM 723 N N . ILE A 1 92 ? -11.792 1.487 3.128 1.00 92.25 92 ILE A N 1
ATOM 724 C CA . ILE A 1 92 ? -11.347 0.623 4.230 1.00 92.25 92 ILE A CA 1
ATOM 725 C C . ILE A 1 92 ? -11.763 1.221 5.577 1.00 92.25 92 ILE A C 1
ATOM 727 O O . ILE A 1 92 ? -12.299 0.508 6.422 1.00 92.25 92 ILE A O 1
ATOM 731 N N . MET A 1 93 ? -11.548 2.525 5.782 1.00 90.81 93 MET A N 1
ATOM 732 C CA . MET A 1 93 ? -11.858 3.169 7.060 1.00 90.81 93 MET A CA 1
ATOM 733 C C . MET A 1 93 ? -13.364 3.223 7.326 1.00 90.81 93 MET A C 1
ATOM 735 O O . MET A 1 93 ? -13.813 2.878 8.416 1.00 90.81 93 MET A O 1
ATOM 739 N N . TYR A 1 94 ? -14.154 3.624 6.330 1.00 89.00 94 TYR A N 1
ATOM 740 C CA . TYR A 1 94 ? -15.607 3.661 6.452 1.00 89.00 94 TYR A CA 1
ATOM 741 C C . TYR A 1 94 ? -16.186 2.257 6.667 1.00 89.00 94 TYR A C 1
ATOM 743 O O . TYR A 1 94 ? -17.011 2.067 7.557 1.00 89.00 94 TYR A O 1
ATOM 751 N N . GLY A 1 95 ? -15.704 1.261 5.914 1.00 87.81 95 GLY A N 1
ATOM 752 C CA . GLY A 1 95 ? -16.098 -0.136 6.091 1.00 87.81 95 GLY A CA 1
ATOM 753 C C . GLY A 1 95 ? -15.774 -0.666 7.489 1.00 87.81 95 GLY A C 1
ATOM 754 O O . GLY A 1 95 ? -16.624 -1.299 8.107 1.00 87.81 95 GLY A O 1
ATOM 755 N N . ALA A 1 96 ? -14.591 -0.349 8.023 1.00 86.44 96 ALA A N 1
ATOM 756 C CA . ALA A 1 96 ? -14.190 -0.770 9.364 1.00 86.44 96 ALA A CA 1
ATOM 757 C C . ALA A 1 96 ? -15.063 -0.153 10.471 1.00 86.44 96 ALA A C 1
ATOM 759 O O . ALA A 1 96 ? -15.404 -0.853 11.421 1.00 86.44 96 ALA A O 1
ATOM 760 N N . LEU A 1 97 ? -15.454 1.121 10.337 1.00 84.50 97 LEU A N 1
ATOM 761 C CA . LEU A 1 97 ? -16.355 1.786 11.288 1.00 84.50 97 LEU A CA 1
ATOM 762 C C . LEU A 1 97 ? -17.759 1.173 11.261 1.00 84.50 97 LEU A C 1
ATOM 764 O O . LEU A 1 97 ? -18.303 0.852 12.307 1.00 84.50 97 LEU A O 1
ATOM 768 N N . VAL A 1 98 ? -18.320 0.952 10.068 1.00 82.81 98 VAL A N 1
ATOM 769 C CA . VAL A 1 98 ? -19.667 0.372 9.917 1.00 82.81 98 VAL A CA 1
ATOM 770 C C . VAL A 1 98 ? -19.721 -1.084 10.389 1.00 82.81 98 VAL A C 1
ATOM 772 O O . VAL A 1 98 ? -20.736 -1.527 10.924 1.00 82.81 98 VAL A O 1
ATOM 775 N N . ALA A 1 99 ? -18.655 -1.855 10.172 1.00 76.44 99 ALA A N 1
ATOM 776 C CA . ALA A 1 99 ? -18.638 -3.270 10.520 1.00 76.44 99 ALA A CA 1
ATOM 777 C C . ALA A 1 99 ? -18.663 -3.508 12.041 1.00 76.44 99 ALA A C 1
ATOM 779 O O . ALA A 1 99 ? -19.288 -4.476 12.487 1.00 76.44 99 ALA A O 1
ATOM 780 N N . PHE A 1 100 ? -18.010 -2.646 12.832 1.00 67.12 100 PHE A N 1
ATOM 781 C CA . PHE A 1 100 ? -17.866 -2.826 14.278 1.00 67.12 100 PHE A CA 1
ATOM 782 C C . PHE A 1 100 ? -17.850 -1.483 15.024 1.00 67.12 100 PHE A C 1
ATOM 784 O O . PHE A 1 100 ? -16.802 -0.876 15.215 1.00 67.12 100 PHE A O 1
ATOM 791 N N . ASP A 1 101 ? -19.020 -1.070 15.516 1.00 63.62 101 ASP A N 1
ATOM 792 C CA . ASP A 1 101 ? -19.208 0.176 16.281 1.00 63.62 101 ASP A CA 1
ATOM 793 C C . ASP A 1 101 ? -18.770 0.086 17.759 1.00 63.62 101 ASP A C 1
ATOM 795 O O . ASP A 1 101 ? -18.642 1.105 18.435 1.00 63.62 101 ASP A O 1
ATOM 799 N N . ASN A 1 102 ? -18.551 -1.121 18.296 1.00 64.19 102 ASN A N 1
ATOM 800 C CA . ASN A 1 102 ? -18.533 -1.310 19.753 1.00 64.19 102 ASN A CA 1
ATOM 801 C C . ASN A 1 102 ? -17.142 -1.305 20.406 1.00 64.19 102 ASN A C 1
ATOM 803 O O . ASN A 1 102 ? -17.068 -1.086 21.610 1.00 64.19 102 ASN A O 1
ATOM 807 N N . ASP A 1 103 ? -16.049 -1.493 19.654 1.00 76.50 103 ASP A N 1
ATOM 808 C CA . ASP A 1 103 ? -14.699 -1.599 20.227 1.00 76.50 103 ASP A CA 1
ATOM 809 C C . ASP A 1 103 ? -13.604 -1.084 19.288 1.00 76.50 103 ASP A C 1
ATOM 811 O O . ASP A 1 103 ? -13.399 -1.575 18.175 1.00 76.50 103 ASP A O 1
ATOM 815 N N . PHE A 1 104 ? -12.799 -0.154 19.800 1.00 77.44 104 PHE A N 1
ATOM 816 C CA . PHE A 1 104 ? -11.689 0.444 19.061 1.00 77.44 104 PHE A CA 1
ATOM 817 C C . PHE A 1 104 ? -10.641 -0.586 18.599 1.00 77.44 104 PHE A C 1
ATOM 819 O O . PHE A 1 104 ? -10.154 -0.511 17.472 1.00 77.44 104 PHE A O 1
ATOM 826 N N . ILE A 1 105 ? -10.323 -1.586 19.428 1.00 78.00 105 ILE A N 1
ATOM 827 C CA . ILE A 1 105 ? -9.329 -2.627 19.101 1.00 78.00 105 ILE A CA 1
ATOM 828 C C . ILE A 1 105 ? -9.787 -3.472 17.898 1.00 78.00 105 ILE A C 1
ATOM 830 O O . ILE A 1 105 ? -8.971 -3.840 17.047 1.00 78.00 105 ILE A O 1
ATOM 834 N N . HIS A 1 106 ? -11.094 -3.723 17.777 1.00 80.19 106 HIS A N 1
ATOM 835 C CA . HIS A 1 106 ? -11.674 -4.459 16.654 1.00 80.19 106 HIS A CA 1
ATOM 836 C C . HIS A 1 106 ? -11.585 -3.655 15.346 1.00 80.19 106 HIS A C 1
ATOM 838 O O . HIS A 1 106 ? -11.169 -4.204 14.322 1.00 80.19 106 HIS A O 1
ATOM 844 N N . ILE A 1 107 ? -11.847 -2.341 15.393 1.00 83.62 107 ILE A N 1
ATOM 845 C CA . ILE A 1 107 ? -11.684 -1.435 14.239 1.00 83.62 107 ILE A CA 1
ATOM 846 C C . ILE A 1 107 ? -10.233 -1.436 13.746 1.00 83.62 107 ILE A C 1
ATOM 848 O O . ILE A 1 107 ? -9.986 -1.593 12.547 1.00 83.62 107 ILE A O 1
ATOM 852 N N . VAL A 1 108 ? -9.259 -1.297 14.652 1.00 85.94 108 VAL A N 1
ATOM 853 C CA . VAL A 1 108 ? -7.827 -1.315 14.299 1.00 85.94 108 VAL A CA 1
ATOM 854 C C . VAL A 1 108 ? -7.445 -2.650 13.666 1.00 85.94 108 VAL A C 1
ATOM 856 O O . VAL A 1 108 ? -6.769 -2.675 12.639 1.00 85.94 108 VAL A O 1
ATOM 859 N N . SER A 1 109 ? -7.916 -3.760 14.236 1.00 83.44 109 SER A N 1
ATOM 860 C CA . SER A 1 109 ? -7.585 -5.102 13.757 1.00 83.44 109 SER A CA 1
ATOM 861 C C . SER A 1 109 ? -8.070 -5.341 12.327 1.00 83.44 109 SER A C 1
ATOM 863 O O . SER A 1 109 ? -7.295 -5.768 11.470 1.00 83.44 109 SER A O 1
ATOM 865 N N . ILE A 1 110 ? -9.331 -5.016 12.037 1.00 85.25 110 ILE A N 1
ATOM 866 C CA . ILE A 1 110 ? -9.938 -5.233 10.716 1.00 85.25 110 ILE A CA 1
ATOM 867 C C . ILE A 1 110 ? -9.370 -4.272 9.683 1.00 85.25 110 ILE A C 1
ATOM 869 O O . ILE A 1 110 ? -8.963 -4.704 8.607 1.00 85.25 110 ILE A O 1
ATOM 873 N N . SER A 1 111 ? -9.297 -2.980 10.012 1.00 89.75 111 SER A N 1
ATOM 874 C CA . SER A 1 111 ? -8.759 -1.972 9.093 1.00 89.75 111 SER A CA 1
ATOM 875 C C . SER A 1 111 ? -7.310 -2.279 8.707 1.00 89.75 111 SER A C 1
ATOM 877 O O . SER A 1 111 ? -6.964 -2.193 7.528 1.00 89.75 111 SER A O 1
ATOM 879 N N . PHE A 1 112 ? -6.487 -2.738 9.658 1.00 88.62 112 PHE A N 1
ATOM 880 C CA . PHE A 1 112 ? -5.111 -3.149 9.388 1.00 88.62 112 PHE A CA 1
ATOM 881 C C . PHE A 1 112 ? -5.036 -4.425 8.536 1.00 88.62 112 PHE A C 1
ATOM 883 O O . PHE A 1 112 ? -4.221 -4.504 7.618 1.00 88.62 112 PHE A O 1
ATOM 890 N N . SER A 1 113 ? -5.913 -5.400 8.788 1.00 88.69 113 SER A N 1
ATOM 891 C CA . SER A 1 113 ? -6.010 -6.631 7.986 1.00 88.69 113 SER A CA 1
ATOM 892 C C . SER A 1 113 ? -6.395 -6.337 6.542 1.00 88.69 113 SER A C 1
ATOM 894 O O . SER A 1 113 ? -5.716 -6.765 5.608 1.00 88.69 113 SER A O 1
ATOM 896 N N . ALA A 1 114 ? -7.451 -5.545 6.357 1.00 90.19 114 ALA A N 1
ATOM 897 C CA . ALA A 1 114 ? -7.924 -5.109 5.054 1.00 90.19 114 ALA A CA 1
ATOM 898 C C . ALA A 1 114 ? -6.848 -4.306 4.312 1.00 90.19 114 ALA A C 1
ATOM 900 O O . ALA A 1 114 ? -6.632 -4.528 3.122 1.00 90.19 114 ALA A O 1
ATOM 901 N N . LEU A 1 115 ? -6.117 -3.430 5.008 1.00 91.94 115 LEU A N 1
ATOM 902 C CA . LEU A 1 115 ? -4.999 -2.679 4.439 1.00 91.94 115 LEU A CA 1
ATOM 903 C C . LEU A 1 115 ? -3.884 -3.603 3.918 1.00 91.94 115 LEU A C 1
ATOM 905 O O . LEU A 1 115 ? -3.459 -3.457 2.776 1.00 91.94 115 LEU A O 1
ATOM 909 N N . ILE A 1 116 ? -3.421 -4.568 4.720 1.00 90.69 116 ILE A N 1
ATOM 910 C CA . ILE A 1 116 ? -2.367 -5.507 4.299 1.00 90.69 116 ILE A CA 1
ATOM 911 C C . ILE A 1 116 ? -2.821 -6.345 3.103 1.00 90.69 116 ILE A C 1
ATOM 913 O O . ILE A 1 116 ? -2.092 -6.464 2.119 1.00 90.69 116 ILE A O 1
ATOM 917 N N . VAL A 1 117 ? -4.029 -6.905 3.165 1.00 90.69 117 VAL A N 1
ATOM 918 C CA . VAL A 1 117 ? -4.568 -7.753 2.096 1.00 90.69 117 VAL A CA 1
ATOM 919 C C . VAL A 1 117 ? -4.745 -6.961 0.800 1.00 90.69 117 VAL A C 1
ATOM 921 O O . VAL A 1 117 ? -4.305 -7.417 -0.254 1.00 90.69 117 VAL A O 1
ATOM 924 N N . THR A 1 118 ? -5.330 -5.762 0.856 1.00 91.25 118 THR A N 1
ATOM 925 C CA . THR A 1 118 ? -5.522 -4.919 -0.338 1.00 91.25 118 THR A CA 1
ATOM 926 C C . THR A 1 118 ? -4.202 -4.477 -0.957 1.00 91.25 118 THR A C 1
ATOM 928 O O . THR A 1 118 ? -4.075 -4.505 -2.180 1.00 91.25 118 THR A O 1
ATOM 931 N N . GLU A 1 119 ? -3.198 -4.143 -0.147 1.00 91.00 119 GLU A N 1
ATOM 932 C CA . GLU A 1 119 ? -1.874 -3.774 -0.645 1.00 91.00 119 GLU A CA 1
ATOM 933 C C . GLU A 1 119 ? -1.180 -4.965 -1.328 1.00 91.00 119 GLU A C 1
ATOM 935 O O . GLU A 1 119 ? -0.613 -4.815 -2.410 1.00 91.00 119 GLU A O 1
ATOM 940 N N . LEU A 1 120 ? -1.270 -6.168 -0.752 1.00 90.19 120 LEU A N 1
ATOM 941 C CA . LEU A 1 120 ? -0.699 -7.377 -1.354 1.00 90.19 120 LEU A CA 1
ATOM 942 C C . LEU A 1 120 ? -1.409 -7.774 -2.652 1.00 90.19 120 LEU A C 1
ATOM 944 O O . LEU A 1 120 ? -0.739 -8.135 -3.619 1.00 90.19 120 LEU A O 1
ATOM 948 N N . ILE A 1 121 ? -2.738 -7.639 -2.712 1.00 90.69 121 ILE A N 1
ATOM 949 C CA . ILE A 1 121 ? -3.516 -7.855 -3.939 1.00 90.69 121 ILE A CA 1
ATOM 950 C C . ILE A 1 121 ? -3.151 -6.812 -5.001 1.00 90.69 121 ILE A C 1
ATOM 952 O O . ILE A 1 121 ? -2.932 -7.167 -6.156 1.00 90.69 121 ILE A O 1
ATOM 956 N N . MET A 1 122 ? -3.042 -5.532 -4.633 1.00 90.31 122 MET A N 1
ATOM 957 C CA . MET A 1 122 ? -2.636 -4.469 -5.559 1.00 90.31 122 MET A CA 1
ATOM 958 C C . MET A 1 122 ? -1.254 -4.746 -6.151 1.00 90.31 122 MET A C 1
ATOM 960 O O . MET A 1 122 ? -1.069 -4.644 -7.366 1.00 90.31 122 MET A O 1
ATOM 964 N N . VAL A 1 123 ? -0.306 -5.175 -5.317 1.00 89.06 123 VAL A N 1
ATOM 965 C CA . VAL A 1 123 ? 1.017 -5.592 -5.779 1.00 89.06 123 VAL A CA 1
ATOM 966 C C . VAL A 1 123 ? 0.918 -6.806 -6.708 1.00 89.06 123 VAL A C 1
ATOM 968 O O . VAL A 1 123 ? 1.516 -6.778 -7.778 1.00 89.06 123 VAL A O 1
ATOM 971 N N . ALA A 1 124 ? 0.130 -7.827 -6.364 1.00 87.69 124 ALA A N 1
ATOM 972 C CA . ALA A 1 124 ? -0.062 -9.010 -7.206 1.00 87.69 124 ALA A CA 1
ATOM 973 C C . ALA A 1 124 ? -0.667 -8.684 -8.584 1.00 87.69 124 ALA A C 1
ATOM 975 O O . ALA A 1 124 ? -0.279 -9.294 -9.576 1.00 87.69 124 ALA A O 1
ATOM 976 N N . MET A 1 125 ? -1.576 -7.707 -8.658 1.00 87.56 125 MET A N 1
ATOM 977 C CA . MET A 1 125 ? -2.175 -7.248 -9.918 1.00 87.56 125 MET A CA 1
ATOM 978 C C . MET A 1 125 ? -1.238 -6.379 -10.765 1.00 87.56 125 MET A C 1
ATOM 980 O O . MET A 1 125 ? -1.460 -6.244 -11.963 1.00 87.56 125 MET A O 1
ATOM 984 N N . THR A 1 126 ? -0.223 -5.763 -10.155 1.00 86.19 126 THR A N 1
ATOM 985 C CA . THR A 1 126 ? 0.702 -4.853 -10.854 1.00 86.19 126 THR A CA 1
ATOM 986 C C . THR A 1 126 ? 1.886 -5.595 -11.484 1.00 86.19 126 THR A C 1
ATOM 988 O O . THR A 1 126 ? 2.564 -5.041 -12.343 1.00 86.19 126 THR A O 1
ATOM 991 N N . VAL A 1 127 ? 2.149 -6.837 -11.071 1.00 86.69 127 VAL A N 1
ATOM 992 C CA . VAL A 1 127 ? 3.248 -7.655 -11.606 1.00 86.69 127 VAL A CA 1
ATOM 993 C C . VAL A 1 127 ? 2.997 -8.026 -13.061 1.00 86.69 127 VAL A C 1
ATOM 995 O O . VAL A 1 127 ? 1.925 -8.527 -13.405 1.00 86.69 127 VAL A O 1
ATOM 998 N N . HIS A 1 128 ? 4.027 -7.872 -13.891 1.00 82.56 128 HIS A N 1
ATOM 999 C CA . HIS A 1 128 ? 3.988 -8.304 -15.282 1.00 82.56 128 HIS A CA 1
ATOM 1000 C C . HIS A 1 128 ? 4.393 -9.772 -15.434 1.00 82.56 128 HIS A C 1
ATOM 1002 O O . HIS A 1 128 ? 3.728 -10.513 -16.163 1.00 82.56 128 HIS A O 1
ATOM 1008 N N . THR A 1 129 ? 5.438 -10.227 -14.728 1.00 81.81 129 THR A N 1
ATOM 1009 C CA . THR A 1 129 ? 5.895 -11.625 -14.800 1.00 81.81 129 THR A CA 1
ATOM 1010 C C . THR A 1 129 ? 5.874 -12.338 -13.447 1.00 81.81 129 THR A C 1
ATOM 1012 O O . THR A 1 129 ? 6.550 -11.968 -12.481 1.00 81.81 129 THR A O 1
ATOM 1015 N N . TRP A 1 130 ? 5.113 -13.435 -13.377 1.00 80.75 130 TRP A N 1
ATOM 1016 C CA . TRP A 1 130 ? 5.077 -14.307 -12.203 1.00 80.75 130 TRP A CA 1
ATOM 1017 C C . TRP A 1 130 ? 6.331 -15.178 -12.149 1.00 80.75 130 TRP A C 1
ATOM 1019 O O . TRP A 1 130 ? 6.370 -16.299 -12.653 1.00 80.75 130 TRP A O 1
ATOM 1029 N N . HIS A 1 131 ? 7.374 -14.646 -11.524 1.00 86.12 131 HIS A N 1
ATOM 1030 C CA . HIS A 1 131 ? 8.586 -15.386 -11.204 1.00 86.12 131 HIS A CA 1
ATOM 1031 C C . HIS A 1 131 ? 8.503 -15.986 -9.793 1.00 86.12 131 HIS A C 1
ATOM 1033 O O . HIS A 1 131 ? 7.774 -15.502 -8.925 1.00 86.12 131 HIS A O 1
ATOM 1039 N N . TRP A 1 132 ? 9.281 -17.044 -9.542 1.00 85.25 132 TRP A N 1
ATOM 1040 C CA . TRP A 1 132 ? 9.246 -17.780 -8.271 1.00 85.25 132 TRP A CA 1
ATOM 1041 C C . TRP A 1 132 ? 9.482 -16.887 -7.043 1.00 85.25 132 TRP A C 1
ATOM 1043 O O . TRP A 1 132 ? 8.798 -17.035 -6.032 1.00 85.25 132 TRP A O 1
ATOM 1053 N N . ALA A 1 133 ? 10.401 -15.918 -7.135 1.00 85.94 133 ALA A N 1
ATOM 1054 C CA . ALA A 1 133 ? 10.673 -15.008 -6.022 1.00 85.94 133 ALA A CA 1
ATOM 1055 C C . ALA A 1 133 ? 9.459 -14.131 -5.662 1.00 85.94 133 ALA A C 1
ATOM 1057 O O . ALA A 1 133 ? 9.243 -13.890 -4.477 1.00 85.94 133 ALA A O 1
ATOM 1058 N N . MET A 1 134 ? 8.617 -13.751 -6.634 1.00 88.75 134 MET A N 1
ATOM 1059 C CA . MET A 1 134 ? 7.396 -12.977 -6.379 1.00 88.75 134 MET A CA 1
ATOM 1060 C C . MET A 1 134 ? 6.377 -13.770 -5.565 1.00 88.75 134 MET A C 1
ATOM 1062 O O . MET A 1 134 ? 5.804 -13.243 -4.610 1.00 88.75 134 MET A O 1
ATOM 1066 N N . LEU A 1 135 ? 6.178 -15.045 -5.914 1.00 87.81 135 LEU A N 1
ATOM 1067 C CA . LEU A 1 135 ? 5.286 -15.945 -5.177 1.00 87.81 135 LEU A CA 1
ATOM 1068 C C . LEU A 1 135 ? 5.766 -16.133 -3.740 1.00 87.81 135 LEU A C 1
ATOM 1070 O O . LEU A 1 135 ? 4.980 -16.008 -2.801 1.00 87.81 135 LEU A O 1
ATOM 1074 N N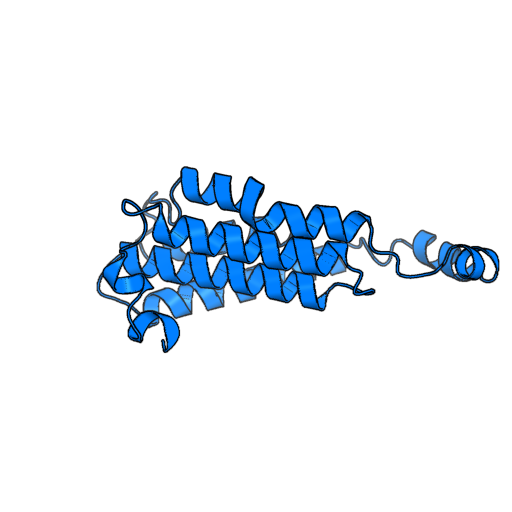 . VAL A 1 136 ? 7.066 -16.381 -3.564 1.00 89.81 136 VAL A N 1
ATOM 1075 C CA . VAL A 1 136 ? 7.668 -16.531 -2.236 1.00 89.81 136 VAL A CA 1
ATOM 1076 C C . VAL A 1 136 ? 7.559 -15.231 -1.441 1.00 89.81 136 VAL A C 1
ATOM 1078 O O . VAL A 1 136 ? 7.203 -15.280 -0.270 1.00 89.81 136 VAL A O 1
ATOM 1081 N N . ALA A 1 137 ? 7.802 -14.070 -2.052 1.00 90.00 137 ALA A N 1
ATOM 1082 C CA . ALA A 1 137 ? 7.716 -12.780 -1.376 1.00 90.00 137 ALA A CA 1
ATOM 1083 C C . ALA A 1 137 ? 6.287 -12.457 -0.914 1.00 90.00 137 ALA A C 1
ATOM 1085 O O . ALA A 1 137 ? 6.099 -12.071 0.237 1.00 90.00 137 ALA A O 1
ATOM 1086 N N . GLN A 1 138 ? 5.275 -12.661 -1.767 1.00 89.75 138 GLN A N 1
ATOM 1087 C CA . GLN A 1 138 ? 3.870 -12.473 -1.382 1.00 89.75 138 GLN A CA 1
ATOM 1088 C C . GLN A 1 138 ? 3.442 -13.462 -0.290 1.00 89.75 138 GLN A C 1
ATOM 1090 O O . GLN A 1 138 ? 2.830 -13.060 0.700 1.00 89.75 138 GLN A O 1
ATOM 1095 N N . GLY A 1 139 ? 3.801 -14.741 -0.437 1.00 89.75 139 GLY A N 1
ATOM 1096 C CA . GLY A 1 139 ? 3.474 -15.778 0.540 1.00 89.75 139 GLY A CA 1
ATOM 1097 C C . GLY A 1 139 ? 4.146 -15.545 1.893 1.00 89.75 139 GLY A C 1
ATOM 1098 O O . GLY A 1 139 ? 3.499 -15.665 2.930 1.00 89.75 139 GLY A O 1
ATOM 1099 N N . LEU A 1 140 ? 5.422 -15.152 1.900 1.00 91.19 140 LEU A N 1
ATOM 1100 C CA . LEU A 1 140 ? 6.166 -14.866 3.125 1.00 91.19 140 LEU A CA 1
ATOM 1101 C C . LEU A 1 140 ? 5.638 -13.602 3.812 1.00 91.19 140 LEU A C 1
ATOM 1103 O O . LEU A 1 140 ? 5.489 -13.603 5.029 1.00 91.19 140 LEU A O 1
ATOM 1107 N N . SER A 1 141 ? 5.263 -12.568 3.056 1.00 91.19 141 SER A N 1
ATOM 1108 C CA . SER A 1 141 ? 4.572 -11.391 3.594 1.00 91.19 141 SER A CA 1
ATOM 1109 C C . SER A 1 141 ? 3.246 -11.735 4.273 1.00 91.19 141 SER A C 1
ATOM 1111 O O . SER A 1 141 ? 3.014 -11.302 5.403 1.00 91.19 141 SER A O 1
ATOM 1113 N N . LEU A 1 142 ? 2.400 -12.545 3.625 1.00 89.19 142 LEU A N 1
ATOM 1114 C CA . LEU A 1 142 ? 1.152 -13.034 4.226 1.00 89.19 142 LEU A CA 1
ATOM 1115 C C . LEU A 1 142 ? 1.420 -13.893 5.464 1.00 89.19 142 LEU A C 1
ATOM 1117 O O . LEU A 1 142 ? 0.755 -13.724 6.481 1.00 89.19 142 LEU A O 1
ATOM 1121 N N . GLY A 1 143 ? 2.413 -14.782 5.402 1.00 87.94 143 GLY A N 1
ATOM 1122 C CA . GLY A 1 143 ? 2.795 -15.649 6.514 1.00 87.94 143 GLY A CA 1
ATOM 1123 C C . GLY A 1 143 ? 3.310 -14.869 7.723 1.00 87.94 143 GLY A C 1
ATOM 1124 O O . GLY A 1 143 ? 2.893 -15.137 8.847 1.00 87.94 143 GLY A O 1
ATOM 1125 N N . LEU A 1 144 ? 4.161 -13.861 7.507 1.00 87.38 144 LEU A N 1
ATOM 1126 C CA . LEU A 1 144 ? 4.636 -12.966 8.565 1.00 87.38 144 LEU A CA 1
ATOM 1127 C C . LEU A 1 144 ? 3.488 -12.176 9.195 1.00 87.38 144 LEU A C 1
ATOM 1129 O O . LEU A 1 144 ? 3.467 -11.986 10.412 1.00 87.38 144 LEU A O 1
ATOM 1133 N N . TYR A 1 145 ? 2.526 -11.737 8.384 1.00 88.06 145 TYR A N 1
ATOM 1134 C CA . TYR A 1 145 ? 1.339 -11.066 8.889 1.00 88.06 145 TYR A CA 1
ATOM 1135 C C . TYR A 1 145 ? 0.459 -12.015 9.720 1.00 88.06 145 TYR A C 1
ATOM 1137 O O . TYR A 1 145 ? 0.124 -11.696 10.861 1.00 88.06 145 TYR A O 1
ATOM 1145 N N . ALA A 1 146 ? 0.177 -13.221 9.226 1.00 84.75 146 ALA A N 1
ATOM 1146 C CA . ALA A 1 146 ? -0.573 -14.234 9.969 1.00 84.75 146 ALA A CA 1
ATOM 1147 C C . ALA A 1 146 ? 0.118 -14.622 11.290 1.00 84.75 146 ALA A C 1
ATOM 1149 O O . ALA A 1 146 ? -0.534 -14.730 12.326 1.00 84.75 146 ALA A O 1
ATOM 1150 N N . ALA A 1 147 ? 1.447 -14.755 11.291 1.00 84.06 147 ALA A N 1
ATOM 1151 C CA . ALA A 1 147 ? 2.216 -14.982 12.512 1.00 84.06 147 ALA A CA 1
ATOM 1152 C C . ALA A 1 147 ? 2.080 -13.810 13.497 1.00 84.06 147 ALA A C 1
ATOM 1154 O O . ALA A 1 147 ? 1.940 -14.023 14.700 1.00 84.06 147 ALA A O 1
ATOM 1155 N N . SER A 1 148 ? 2.069 -12.569 13.002 1.00 82.44 148 SER A N 1
ATOM 1156 C CA . SER A 1 148 ? 1.905 -11.390 13.855 1.00 82.44 148 SER A CA 1
ATOM 1157 C C . SER A 1 148 ? 0.542 -11.323 14.537 1.00 82.44 148 SER A C 1
ATOM 1159 O O . SER A 1 148 ? 0.487 -10.991 15.718 1.00 82.44 148 SER A O 1
ATOM 1161 N N . LEU A 1 149 ? -0.526 -11.731 13.844 1.00 77.81 149 LEU A N 1
ATOM 1162 C CA . LEU A 1 149 ? -1.871 -11.831 14.413 1.00 77.81 149 LEU A CA 1
ATOM 1163 C C . LEU A 1 149 ? -1.933 -12.816 15.590 1.00 77.81 149 LEU A C 1
ATOM 1165 O O . LEU A 1 149 ? -2.670 -12.590 16.545 1.00 77.81 149 LEU A O 1
ATOM 1169 N N . LEU A 1 150 ? -1.139 -13.890 15.548 1.00 74.38 150 LEU A N 1
ATOM 1170 C CA . LEU A 1 150 ? -1.085 -14.890 16.618 1.00 74.38 150 LEU A CA 1
ATOM 1171 C C . LEU A 1 150 ? -0.180 -14.468 17.783 1.00 74.38 150 LEU A C 1
ATOM 1173 O O . LEU A 1 150 ? -0.449 -14.821 18.930 1.00 74.38 150 LEU A O 1
ATOM 1177 N N . ILE A 1 151 ? 0.906 -13.740 17.514 1.00 74.38 151 ILE A N 1
ATOM 1178 C CA . ILE A 1 151 ? 1.921 -13.395 18.522 1.00 74.38 151 ILE A CA 1
ATOM 1179 C C . ILE A 1 151 ? 1.558 -12.105 19.282 1.00 74.38 151 ILE A C 1
ATOM 1181 O O . ILE A 1 151 ? 1.844 -12.002 20.475 1.00 74.38 151 ILE A O 1
ATOM 1185 N N . LEU A 1 152 ? 0.924 -11.121 18.631 1.00 71.38 152 LEU A N 1
ATOM 1186 C CA . LEU A 1 152 ? 0.657 -9.794 19.205 1.00 71.38 152 LEU A CA 1
ATOM 1187 C C . LEU A 1 152 ? -0.699 -9.711 19.939 1.00 71.38 152 LEU A C 1
ATOM 1189 O O . LEU A 1 152 ? -1.567 -8.918 19.583 1.00 71.38 152 LEU A O 1
ATOM 1193 N N . ASP A 1 153 ? -0.822 -10.436 21.053 1.00 62.75 153 ASP A N 1
ATOM 1194 C CA . ASP A 1 153 ? -1.998 -10.408 21.956 1.00 62.75 153 ASP A CA 1
ATOM 1195 C C . ASP A 1 153 ? -2.402 -9.033 22.459 1.00 62.75 153 ASP A C 1
ATOM 1197 O O . ASP A 1 153 ? -3.557 -8.768 22.775 1.00 62.75 153 ASP A O 1
ATOM 1201 N N . LYS A 1 154 ? -1.409 -8.159 22.623 1.00 61.03 154 LYS A N 1
ATOM 1202 C CA . LYS A 1 154 ? -1.624 -6.831 23.194 1.00 61.03 154 LYS A CA 1
ATOM 1203 C C . LYS A 1 154 ? -2.308 -5.873 22.220 1.00 61.03 154 LYS A C 1
ATOM 1205 O O . LYS A 1 154 ? -2.715 -4.797 22.642 1.00 61.03 154 LYS A O 1
ATOM 1210 N N . PHE A 1 155 ? -2.375 -6.232 20.940 1.00 64.31 155 PHE A N 1
ATOM 1211 C CA . PHE A 1 155 ? -2.879 -5.369 19.872 1.00 64.31 155 PHE A CA 1
ATOM 1212 C C . PHE A 1 155 ? -4.021 -6.010 19.086 1.00 64.31 155 PHE A C 1
ATOM 1214 O O . PHE A 1 155 ? -4.864 -5.283 18.570 1.00 64.31 155 PHE A O 1
ATOM 1221 N N . PHE A 1 156 ? -4.057 -7.341 19.024 1.00 62.53 156 PHE A N 1
ATOM 1222 C CA . PHE A 1 156 ? -5.110 -8.108 18.377 1.00 62.53 156 PHE A CA 1
ATOM 1223 C C . PHE A 1 156 ? -5.748 -9.040 19.400 1.00 62.53 156 PHE A C 1
ATOM 1225 O O . PHE A 1 156 ? -5.052 -9.797 20.079 1.00 62.53 156 PHE A O 1
ATOM 1232 N N . ASP A 1 157 ? -7.074 -9.009 19.496 1.00 64.62 157 ASP A N 1
ATOM 1233 C CA . ASP A 1 157 ? -7.793 -9.990 20.299 1.00 64.62 157 ASP A CA 1
ATOM 1234 C C . ASP A 1 157 ? -7.759 -11.352 19.581 1.00 64.62 157 ASP A C 1
ATOM 1236 O O . ASP A 1 157 ? -8.387 -11.545 18.535 1.00 64.62 157 ASP A O 1
ATOM 1240 N N . ARG A 1 158 ? -7.007 -12.310 20.140 1.00 61.81 158 ARG A N 1
ATOM 1241 C CA . ARG A 1 158 ? -6.879 -13.674 19.599 1.00 61.81 158 ARG A CA 1
ATOM 1242 C C . ARG A 1 158 ? -8.228 -14.371 19.436 1.00 61.81 158 ARG A C 1
ATOM 1244 O O . ARG A 1 158 ? -8.395 -15.119 18.473 1.00 61.81 158 ARG A O 1
ATOM 1251 N N . GLN A 1 159 ? -9.170 -14.168 20.363 1.00 58.59 159 GLN A N 1
ATOM 1252 C CA . GLN A 1 159 ? -10.489 -14.802 20.275 1.00 58.59 159 GLN A CA 1
ATOM 1253 C C . GLN A 1 159 ? -11.301 -14.219 19.123 1.00 58.59 159 GLN A C 1
ATOM 1255 O O . GLN A 1 159 ? -12.007 -14.960 18.442 1.00 58.59 159 GLN A O 1
ATOM 1260 N N . PHE A 1 160 ? -11.151 -12.922 18.860 1.00 58.72 160 PHE A N 1
ATOM 1261 C CA . PHE A 1 160 ? -11.810 -12.258 17.746 1.00 58.72 160 PHE A CA 1
ATOM 1262 C C . PHE A 1 160 ? -11.198 -12.630 16.394 1.00 58.72 160 PHE A C 1
ATOM 1264 O O . PHE A 1 160 ? -11.933 -12.981 15.477 1.00 58.72 160 PHE A O 1
ATOM 1271 N N . VAL A 1 161 ? -9.869 -12.636 16.263 1.00 62.47 161 VAL A N 1
ATOM 1272 C CA . VAL A 1 161 ? -9.191 -12.945 14.988 1.00 62.47 161 VAL A CA 1
ATOM 1273 C C . VAL A 1 161 ? -9.424 -14.393 14.543 1.00 62.47 161 VAL A C 1
ATOM 1275 O O . VAL A 1 161 ? -9.538 -14.666 13.351 1.00 62.47 161 VAL A O 1
ATOM 1278 N N . LEU A 1 162 ? -9.531 -15.330 15.491 1.00 59.38 162 LEU A N 1
ATOM 1279 C CA . LEU A 1 162 ? -9.874 -16.730 15.208 1.00 59.38 162 LEU A CA 1
ATOM 1280 C C . LEU A 1 162 ? -11.388 -16.963 15.062 1.00 59.38 162 LEU A C 1
ATOM 1282 O O . LEU A 1 162 ? -11.807 -18.069 14.717 1.00 59.38 162 LEU A O 1
ATOM 1286 N N . SER A 1 163 ? -12.218 -15.952 15.337 1.00 61.53 163 SER A N 1
ATOM 1287 C CA . SER A 1 163 ? -13.668 -16.079 15.232 1.00 61.53 163 SER A CA 1
ATOM 1288 C C . SER A 1 163 ? -14.121 -16.104 13.775 1.00 61.53 163 SER A C 1
ATOM 1290 O O . SER A 1 163 ? -13.601 -15.402 12.907 1.00 61.53 163 SER A O 1
ATOM 1292 N N . TRP A 1 164 ? -15.174 -16.873 13.506 1.00 51.06 164 TRP A N 1
ATOM 1293 C CA . TRP A 1 164 ? -15.767 -16.939 12.171 1.00 51.06 164 TRP A CA 1
ATOM 1294 C C . TRP A 1 164 ? -16.383 -15.608 11.731 1.00 51.06 164 TRP A C 1
ATOM 1296 O O . TRP A 1 164 ? -16.429 -15.301 10.543 1.00 51.06 164 TRP A O 1
ATOM 1306 N N . THR A 1 165 ? -16.764 -14.771 12.694 1.00 57.97 165 THR A N 1
ATOM 1307 C CA . THR A 1 165 ? -17.202 -13.388 12.493 1.00 57.97 165 THR A CA 1
ATOM 1308 C C . THR A 1 165 ? -16.135 -12.482 11.888 1.00 57.97 165 THR A C 1
ATOM 1310 O O . THR A 1 165 ? -16.503 -11.601 11.128 1.00 57.97 165 THR A O 1
ATOM 1313 N N . PHE A 1 166 ? -14.848 -12.701 12.164 1.00 61.81 166 PHE A N 1
ATOM 1314 C CA . PHE A 1 166 ? -13.763 -11.902 11.582 1.00 61.81 166 PHE A CA 1
ATOM 1315 C C . PHE A 1 166 ? -13.455 -12.266 10.122 1.00 61.81 166 PHE A C 1
ATOM 1317 O O . PHE A 1 166 ? -12.966 -11.438 9.366 1.00 61.81 166 PHE A O 1
ATOM 1324 N N . ILE A 1 167 ? -13.734 -13.507 9.717 1.00 60.81 167 ILE A N 1
ATOM 1325 C CA . ILE A 1 167 ? -13.481 -13.977 8.344 1.00 60.81 167 ILE A CA 1
ATOM 1326 C C . ILE A 1 167 ? -14.683 -13.704 7.430 1.00 60.81 167 ILE A C 1
ATOM 1328 O O . ILE A 1 167 ? -14.521 -13.515 6.227 1.00 60.81 167 ILE A O 1
ATOM 1332 N N . THR A 1 168 ? -15.895 -13.719 7.989 1.00 52.88 168 THR A N 1
ATOM 1333 C CA . THR A 1 168 ? -17.146 -13.578 7.227 1.00 52.88 168 THR A CA 1
ATOM 1334 C C . THR A 1 168 ? -17.687 -12.151 7.137 1.00 52.88 168 THR A C 1
ATOM 1336 O O . THR A 1 168 ? -18.519 -11.903 6.263 1.00 52.88 168 THR A O 1
ATOM 1339 N N . LYS A 1 169 ? -17.256 -11.232 8.010 1.00 49.28 169 LYS A N 1
ATOM 1340 C CA . LYS A 1 169 ? -17.620 -9.808 7.969 1.00 49.28 169 LYS A CA 1
ATOM 1341 C C . LYS A 1 169 ? -16.434 -8.951 7.566 1.00 49.28 169 LYS A C 1
ATOM 1343 O O . LYS A 1 169 ? -16.681 -7.978 6.823 1.00 49.28 169 LYS A O 1
#